Protein AF-X1FGN5-F1 (afdb_monomer)

Secondary structure (DSSP, 8-state):
-HHHHHHHHHHHHHHHHHHHHHHHHHHHHTT-HHHHHHHHHHHHHHHHHHHHTT-HHHHHHHHHHHHHHTSHHHHGGG-

Sequence (79 aa):
MLLPILGLFIAIPYGIAGLIGLFIAFGLFTLQHFAWKWSFILNIIGFVLFLIGGNWYGVILSAIIVVYLNLPYIKKRFE

Foldseek 3Di:
DVVVVVVVVVVVVVVVVVVVVVVLVVCVVVLALVSLVVLLVVLVVQLVVCVVVVNVVSNVVSVVSNVVSPDPVNVVSND

Solvent-accessible surface area (backbone atoms only — not comparable to full-atom values): 4163 Å² total; per-residue (Å²): 122,64,68,65,55,56,50,47,68,58,46,49,60,55,50,51,53,50,52,52,51,50,52,34,51,52,26,51,75,69,40,33,45,66,21,53,54,50,53,44,52,51,25,55,53,44,24,56,53,20,58,75,67,68,35,62,68,50,26,53,52,21,49,52,50,44,55,53,54,66,34,71,80,52,42,60,60,29,106

pLDDT: mean 93.07, std 5.99, range [62.88, 98.0]

Radius of gyration: 15.69 Å; Cα contacts (8 Å, |Δi|>4): 50; chains: 1; bounding box: 45×23×35 Å

Organism: NCBI:txid412755

Mean predicted aligned error: 4.61 Å

Structure (mmCIF, N/CA/C/O backbone):
data_AF-X1FGN5-F1
#
_entry.id   AF-X1FGN5-F1
#
loop_
_atom_site.group_PDB
_atom_site.id
_atom_site.type_symbol
_atom_site.label_atom_id
_atom_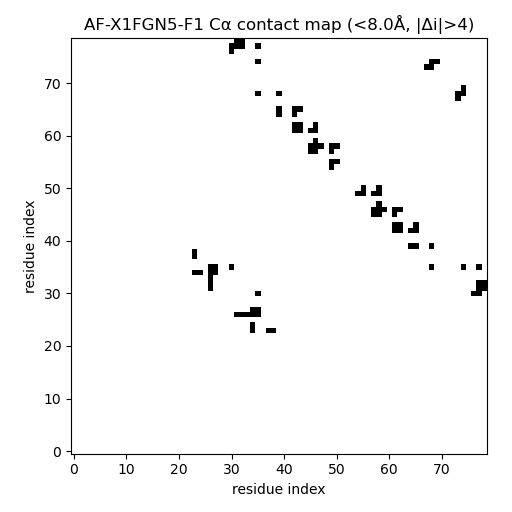site.label_alt_id
_atom_site.label_comp_id
_atom_site.label_asym_id
_atom_site.label_entity_id
_atom_site.label_seq_id
_atom_site.pdbx_PDB_ins_code
_atom_site.Cartn_x
_atom_site.Cartn_y
_atom_site.Cartn_z
_atom_site.occupancy
_atom_site.B_iso_or_equiv
_atom_site.auth_seq_id
_atom_site.auth_comp_id
_atom_site.auth_asym_id
_atom_site.auth_atom_id
_atom_site.pdbx_PDB_model_num
ATOM 1 N N . MET A 1 1 ? 30.201 9.409 -19.216 1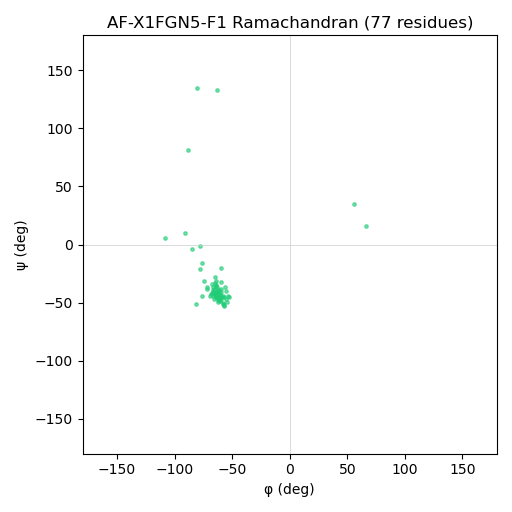.00 62.88 1 MET A N 1
ATOM 2 C CA . MET A 1 1 ? 29.573 10.149 -18.095 1.00 62.88 1 MET A CA 1
ATOM 3 C C . MET A 1 1 ? 28.040 10.246 -18.171 1.00 62.88 1 MET A C 1
ATOM 5 O O . MET A 1 1 ? 27.442 10.547 -17.152 1.00 62.88 1 MET A O 1
ATOM 9 N N . LEU A 1 2 ? 27.382 9.937 -19.303 1.00 71.81 2 LEU A N 1
ATOM 10 C CA . LEU A 1 2 ? 25.906 9.933 -19.412 1.00 71.81 2 LEU A CA 1
ATOM 11 C C . LEU A 1 2 ? 25.208 8.773 -18.671 1.00 71.81 2 LEU A C 1
ATOM 13 O O . LEU A 1 2 ? 24.170 8.981 -18.055 1.00 71.81 2 LEU A O 1
ATOM 17 N N . LEU A 1 3 ? 25.791 7.567 -18.692 1.00 77.25 3 LEU A N 1
ATOM 18 C CA . LEU A 1 3 ? 25.242 6.366 -18.036 1.00 77.25 3 LEU A CA 1
ATOM 19 C C . LEU A 1 3 ? 24.968 6.543 -16.522 1.00 77.25 3 LEU A C 1
ATOM 21 O O . LEU A 1 3 ? 23.864 6.217 -16.093 1.00 77.25 3 LEU A O 1
ATOM 25 N N . PRO A 1 4 ? 25.891 7.105 -15.711 1.00 81.00 4 PRO A N 1
ATOM 26 C CA . PRO A 1 4 ? 25.635 7.377 -14.293 1.00 81.00 4 PRO A CA 1
ATOM 27 C C . PRO A 1 4 ? 24.485 8.360 -14.045 1.00 81.00 4 PRO A C 1
ATOM 29 O O . PRO A 1 4 ? 23.696 8.169 -13.127 1.00 81.00 4 PRO A O 1
ATOM 32 N N . ILE A 1 5 ? 24.371 9.398 -14.879 1.00 82.94 5 ILE A N 1
ATOM 33 C CA . ILE A 1 5 ? 23.348 10.442 -14.744 1.00 82.94 5 ILE A CA 1
ATOM 34 C C . ILE A 1 5 ? 21.961 9.867 -15.065 1.00 82.94 5 ILE A C 1
ATOM 36 O O . ILE A 1 5 ? 21.018 10.079 -14.307 1.00 82.94 5 ILE A O 1
ATOM 40 N N . LEU A 1 6 ? 21.846 9.075 -16.137 1.00 83.00 6 LEU A N 1
ATOM 41 C CA . LEU A 1 6 ? 20.609 8.365 -16.486 1.00 83.00 6 LEU A CA 1
ATOM 42 C C . LEU A 1 6 ? 20.200 7.357 -15.403 1.00 83.00 6 LEU A C 1
ATOM 44 O O . LEU A 1 6 ? 19.022 7.276 -15.059 1.00 83.00 6 LEU A O 1
ATOM 48 N N . GLY A 1 7 ? 21.165 6.643 -14.815 1.00 84.94 7 GLY A N 1
ATOM 49 C CA . GLY A 1 7 ? 20.912 5.756 -13.677 1.00 84.94 7 GLY A CA 1
ATOM 50 C C . GLY A 1 7 ? 20.334 6.497 -12.467 1.00 84.94 7 GLY A C 1
ATOM 51 O O . GLY A 1 7 ? 19.414 5.999 -11.822 1.00 84.94 7 GLY A O 1
ATOM 52 N N . LEU A 1 8 ? 20.806 7.717 -12.205 1.00 85.62 8 LEU A N 1
ATOM 53 C CA . LEU A 1 8 ? 20.321 8.571 -11.118 1.00 85.62 8 LEU A CA 1
ATOM 54 C C . LEU A 1 8 ? 18.858 8.993 -11.328 1.00 85.62 8 LEU A C 1
ATOM 56 O O . LEU A 1 8 ? 18.051 8.893 -10.405 1.00 85.62 8 LEU A O 1
ATOM 60 N N . PHE A 1 9 ? 18.491 9.380 -12.553 1.00 88.06 9 PHE A N 1
ATOM 61 C CA . PHE A 1 9 ? 17.110 9.744 -12.894 1.00 88.06 9 PHE A CA 1
ATOM 62 C C . PHE A 1 9 ? 16.124 8.584 -12.762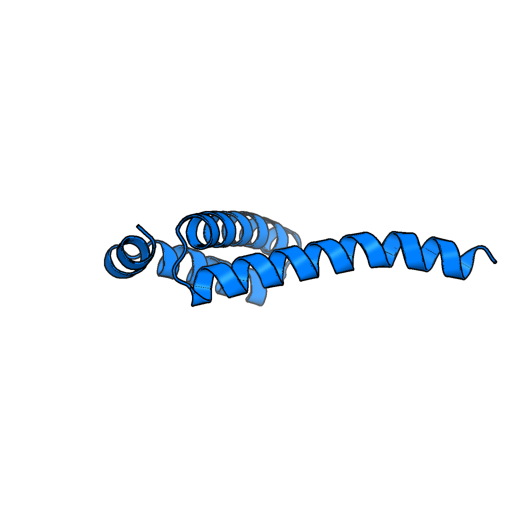 1.00 88.06 9 PHE A C 1
ATOM 64 O O . PHE A 1 9 ? 14.966 8.811 -12.427 1.00 88.06 9 PHE A O 1
ATOM 71 N N . ILE A 1 10 ? 16.576 7.352 -12.998 1.00 89.44 10 ILE A N 1
ATOM 72 C CA . ILE A 1 10 ? 15.763 6.151 -12.796 1.00 89.44 10 ILE A CA 1
ATOM 73 C C . ILE A 1 10 ? 15.669 5.828 -11.299 1.00 89.44 10 ILE A C 1
ATOM 75 O O . ILE A 1 10 ? 14.583 5.554 -10.800 1.00 89.44 10 ILE A O 1
ATOM 79 N N . ALA A 1 11 ? 16.782 5.896 -10.566 1.00 89.44 11 ALA A N 1
ATOM 80 C CA . ALA A 1 11 ? 16.844 5.519 -9.155 1.00 89.44 11 ALA A CA 1
ATOM 81 C C . ALA A 1 11 ? 16.037 6.447 -8.231 1.00 89.44 11 ALA A C 1
ATOM 83 O O . ALA A 1 11 ? 15.427 5.960 -7.280 1.00 89.44 11 ALA A O 1
A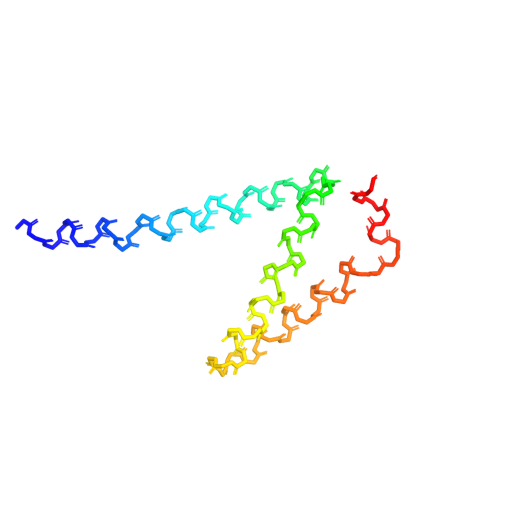TOM 84 N N . ILE A 1 12 ? 16.006 7.758 -8.500 1.00 91.94 12 ILE A N 1
ATOM 85 C CA . ILE A 1 12 ? 15.304 8.736 -7.651 1.00 91.94 12 ILE A CA 1
ATOM 86 C C . ILE A 1 12 ? 13.807 8.393 -7.491 1.00 91.94 12 ILE A C 1
ATOM 88 O O . ILE A 1 12 ? 13.368 8.260 -6.348 1.00 91.94 12 ILE A O 1
ATOM 92 N N . PRO A 1 13 ? 13.016 8.184 -8.566 1.00 91.38 13 PRO A N 1
ATOM 93 C CA . PRO A 1 13 ? 11.619 7.762 -8.459 1.00 91.38 13 PRO A CA 1
ATOM 94 C C . PRO A 1 13 ? 11.412 6.498 -7.622 1.00 91.38 13 PRO A C 1
ATOM 96 O O . PRO A 1 13 ? 10.527 6.473 -6.767 1.00 91.38 13 PRO A O 1
ATOM 99 N N . TYR A 1 14 ? 12.241 5.466 -7.820 1.00 89.69 14 TYR A N 1
ATOM 100 C CA . TYR A 1 14 ? 12.143 4.231 -7.035 1.00 89.69 14 TYR A CA 1
ATOM 101 C C . TYR A 1 14 ? 12.494 4.459 -5.562 1.00 89.69 14 TYR A C 1
ATOM 103 O O . TYR A 1 14 ? 11.820 3.924 -4.684 1.00 89.69 14 TYR A O 1
ATOM 111 N N . GLY A 1 15 ? 13.499 5.292 -5.279 1.00 93.31 15 GLY A N 1
ATOM 112 C CA . GLY A 1 15 ? 13.859 5.684 -3.917 1.00 93.31 15 GLY A CA 1
ATOM 113 C C . GLY A 1 15 ? 12.730 6.439 -3.216 1.00 93.31 15 GLY A C 1
ATOM 114 O O . GLY A 1 15 ? 12.381 6.111 -2.084 1.00 93.31 15 GLY A O 1
ATOM 115 N N . ILE A 1 16 ? 12.099 7.393 -3.906 1.00 93.94 16 ILE A N 1
ATOM 116 C CA . ILE A 1 16 ? 10.937 8.132 -3.392 1.00 93.94 16 ILE A CA 1
ATOM 117 C C . ILE A 1 16 ? 9.774 7.172 -3.120 1.00 93.94 16 ILE A C 1
ATOM 119 O O . ILE A 1 16 ? 9.196 7.212 -2.035 1.00 93.94 16 ILE A O 1
ATOM 123 N N . ALA A 1 17 ? 9.459 6.273 -4.058 1.00 89.75 17 ALA A N 1
ATOM 124 C CA . ALA A 1 17 ? 8.409 5.273 -3.872 1.00 89.75 17 ALA A CA 1
ATOM 125 C C . ALA A 1 17 ? 8.692 4.360 -2.664 1.00 89.75 17 ALA A C 1
ATOM 127 O O . ALA A 1 17 ? 7.788 4.090 -1.872 1.00 89.75 17 ALA A O 1
ATOM 128 N N . GLY A 1 18 ? 9.949 3.944 -2.477 1.00 91.88 18 GLY A N 1
ATOM 129 C CA . GLY A 1 18 ? 10.384 3.161 -1.320 1.00 91.88 18 GLY A CA 1
ATOM 130 C C . GLY A 1 18 ? 10.227 3.910 0.006 1.00 91.88 18 GLY A C 1
ATOM 131 O O . GLY A 1 18 ? 9.687 3.352 0.960 1.00 91.88 18 GLY A O 1
ATOM 132 N N . LEU A 1 19 ? 10.626 5.184 0.063 1.00 95.19 19 LEU A N 1
ATOM 133 C CA . LEU A 1 19 ? 10.461 6.026 1.254 1.00 95.19 19 LEU A CA 1
ATOM 134 C C . LEU A 1 19 ? 8.986 6.260 1.595 1.00 95.19 19 LEU A C 1
ATOM 136 O O . LEU A 1 19 ? 8.613 6.178 2.764 1.00 95.19 19 LEU A O 1
ATOM 140 N N . ILE A 1 20 ? 8.137 6.494 0.589 1.00 93.94 20 ILE A N 1
ATOM 141 C CA . ILE A 1 20 ? 6.683 6.604 0.776 1.00 93.94 20 ILE A CA 1
ATOM 142 C C . ILE A 1 20 ? 6.121 5.287 1.320 1.00 93.94 20 ILE A C 1
ATOM 144 O O . ILE A 1 20 ? 5.356 5.298 2.284 1.00 93.94 20 ILE A O 1
ATOM 148 N N . GLY A 1 21 ? 6.530 4.151 0.748 1.00 92.31 21 GLY A N 1
ATOM 149 C CA . GLY A 1 21 ? 6.134 2.830 1.233 1.00 92.31 21 GLY A CA 1
ATOM 150 C C . GLY A 1 21 ? 6.524 2.610 2.696 1.00 92.31 21 GLY A C 1
ATOM 151 O O . GLY A 1 21 ? 5.698 2.169 3.493 1.00 92.31 21 GLY A O 1
ATOM 152 N N . LEU A 1 22 ? 7.746 2.992 3.073 1.00 94.81 22 LEU A N 1
ATOM 153 C CA . LEU A 1 22 ? 8.238 2.887 4.446 1.00 94.81 22 LEU A CA 1
ATOM 154 C C . LEU A 1 22 ? 7.480 3.813 5.407 1.00 94.81 22 LEU A C 1
ATOM 156 O O . LEU A 1 22 ? 7.114 3.388 6.501 1.00 94.81 22 LEU A O 1
ATOM 160 N N . PHE A 1 23 ? 7.186 5.046 4.992 1.00 95.25 23 PHE A N 1
ATOM 161 C CA . PHE A 1 23 ? 6.389 5.993 5.773 1.00 95.25 23 PHE A CA 1
ATOM 162 C C . PHE A 1 23 ? 4.976 5.461 6.050 1.00 95.25 23 PHE A C 1
ATOM 164 O O . PHE A 1 23 ? 4.493 5.521 7.182 1.00 95.25 23 PHE A O 1
ATOM 171 N N . ILE A 1 24 ? 4.331 4.872 5.041 1.00 94.88 24 ILE A N 1
ATOM 172 C CA . ILE A 1 24 ? 3.008 4.256 5.195 1.00 94.88 24 ILE A CA 1
ATOM 173 C C . ILE A 1 24 ? 3.094 3.009 6.076 1.00 94.88 24 ILE A C 1
ATOM 175 O O . ILE A 1 24 ? 2.255 2.839 6.956 1.00 94.88 24 ILE A O 1
ATOM 179 N N . ALA A 1 25 ? 4.110 2.160 5.898 1.00 93.94 25 ALA A N 1
ATOM 180 C CA . ALA A 1 25 ? 4.308 0.977 6.734 1.00 93.94 25 ALA A CA 1
ATOM 181 C C . ALA A 1 25 ? 4.502 1.344 8.215 1.00 93.94 25 ALA A C 1
ATOM 183 O O . ALA A 1 25 ? 3.876 0.742 9.089 1.00 93.94 25 ALA A O 1
ATOM 184 N N . PHE A 1 26 ? 5.302 2.374 8.503 1.00 95.62 26 PHE A N 1
ATOM 185 C CA . PHE A 1 26 ? 5.478 2.899 9.857 1.00 95.62 26 PHE A CA 1
ATOM 186 C C . PHE A 1 26 ? 4.173 3.465 10.431 1.00 95.62 26 PHE A C 1
ATOM 188 O O . PHE A 1 26 ? 3.824 3.202 11.584 1.00 95.62 26 PHE A O 1
ATOM 195 N N . GLY A 1 27 ? 3.411 4.196 9.619 1.00 94.31 27 GLY A N 1
ATOM 196 C CA . GLY A 1 27 ? 2.097 4.688 10.013 1.00 94.31 27 GLY A CA 1
ATOM 197 C C . GLY A 1 27 ? 1.089 3.559 10.282 1.00 94.31 27 GLY A C 1
ATOM 198 O O . GLY A 1 27 ? 0.301 3.654 11.218 1.00 94.31 27 GLY A O 1
ATOM 199 N N . LEU A 1 28 ? 1.138 2.453 9.529 1.00 94.19 28 LEU A N 1
ATOM 200 C CA . LEU A 1 28 ? 0.311 1.269 9.790 1.00 94.19 28 LEU A CA 1
ATOM 201 C C . LEU A 1 28 ? 0.705 0.586 11.105 1.00 94.19 28 LEU A C 1
ATOM 203 O O . LEU A 1 28 ? -0.171 0.194 11.873 1.00 94.19 28 LEU A O 1
ATOM 207 N N . PHE A 1 29 ? 2.007 0.481 11.383 1.00 95.06 29 PHE A N 1
ATOM 208 C CA . PHE A 1 29 ? 2.528 -0.067 12.638 1.00 95.06 29 PHE A CA 1
ATOM 209 C C . PHE A 1 29 ? 2.113 0.771 13.856 1.00 95.06 29 PHE A C 1
ATOM 211 O O . PHE A 1 29 ? 1.794 0.225 14.909 1.00 95.06 29 PHE A O 1
ATOM 218 N N . THR A 1 30 ? 2.067 2.094 13.699 1.00 95.56 30 THR A N 1
ATOM 219 C CA . THR A 1 30 ? 1.659 3.042 14.747 1.00 95.56 30 THR A CA 1
ATOM 220 C C . THR A 1 30 ? 0.159 3.357 14.743 1.00 95.56 30 THR A C 1
ATOM 222 O O . THR A 1 30 ? -0.272 4.254 15.463 1.00 95.56 30 THR A O 1
ATOM 225 N N . LEU A 1 31 ? -0.640 2.614 13.964 1.00 94.69 31 LEU A N 1
ATOM 226 C CA . LEU A 1 31 ? -2.099 2.749 13.879 1.00 94.69 31 LEU A CA 1
ATOM 227 C C . LEU A 1 31 ? -2.587 4.162 13.506 1.00 94.69 31 LEU A C 1
ATOM 229 O O . LEU A 1 31 ? -3.641 4.617 13.939 1.00 94.69 31 LEU A O 1
ATOM 233 N N . GLN A 1 32 ? -1.842 4.865 12.657 1.00 94.81 32 GLN A N 1
ATOM 234 C CA . GLN A 1 32 ? -2.178 6.224 12.242 1.00 94.81 32 GLN A CA 1
ATOM 235 C C . GLN A 1 32 ? -3.239 6.249 11.132 1.00 94.81 32 GLN A C 1
ATOM 237 O O . GLN A 1 32 ? -3.119 5.575 10.105 1.00 94.81 32 GLN A O 1
ATOM 242 N N . HIS A 1 33 ? -4.239 7.121 11.285 1.00 93.12 33 HIS A N 1
ATOM 243 C CA . HIS A 1 33 ? -5.352 7.269 10.341 1.00 93.12 33 HIS A CA 1
ATOM 244 C C . HIS A 1 33 ? -4.921 7.559 8.896 1.00 93.12 33 HIS A C 1
ATOM 246 O O . HIS A 1 33 ? -5.489 7.016 7.943 1.00 93.12 33 HIS A O 1
ATOM 252 N N . PHE A 1 34 ? -3.902 8.406 8.697 1.00 94.00 34 PHE A N 1
ATOM 253 C CA . PHE A 1 34 ? -3.437 8.712 7.340 1.00 94.00 34 PHE A CA 1
ATOM 254 C C . PHE A 1 34 ? -2.878 7.466 6.649 1.00 94.00 34 PHE A C 1
ATOM 256 O O . PHE A 1 34 ? -3.058 7.311 5.445 1.00 94.00 34 PHE A O 1
ATOM 263 N N . ALA A 1 35 ? -2.224 6.571 7.389 1.00 94.81 35 ALA A N 1
ATOM 264 C CA . ALA A 1 35 ? -1.577 5.398 6.824 1.00 94.81 35 ALA A CA 1
ATOM 265 C C . ALA A 1 35 ? -2.603 4.369 6.357 1.00 94.81 35 ALA A C 1
ATOM 267 O O . ALA A 1 35 ? -2.438 3.785 5.287 1.00 94.81 35 ALA A O 1
ATOM 268 N N . TRP A 1 36 ? -3.707 4.224 7.096 1.00 96.06 36 TRP A N 1
ATOM 269 C CA . TRP A 1 36 ? -4.867 3.462 6.640 1.00 96.06 36 TRP A CA 1
ATOM 270 C C . TRP A 1 36 ? -5.415 4.024 5.322 1.00 96.06 36 TRP A C 1
ATOM 272 O O . TRP A 1 36 ? -5.536 3.281 4.346 1.00 96.06 36 TRP A O 1
ATOM 282 N N . LYS A 1 37 ? -5.659 5.344 5.254 1.00 95.25 37 LYS A N 1
ATOM 283 C CA . LYS A 1 37 ? -6.156 6.007 4.034 1.00 95.25 37 LYS A CA 1
ATOM 284 C C . LYS A 1 37 ? -5.227 5.788 2.842 1.00 95.25 37 LYS A C 1
ATOM 286 O O . LYS A 1 37 ? -5.683 5.385 1.774 1.00 95.25 37 LYS A O 1
ATOM 291 N N . TRP A 1 38 ? -3.933 6.039 3.020 1.00 95.25 38 TRP A N 1
ATOM 292 C CA . TRP A 1 38 ? -2.951 5.903 1.947 1.00 95.25 38 TRP A CA 1
ATOM 293 C C . TRP A 1 38 ? -2.755 4.449 1.519 1.00 95.25 38 TRP A C 1
ATOM 295 O O . TRP A 1 38 ? -2.721 4.183 0.321 1.00 95.25 38 TRP A O 1
ATOM 305 N N . SER A 1 39 ? -2.701 3.500 2.456 1.00 95.62 39 SER A N 1
ATOM 306 C CA . SER A 1 39 ? -2.620 2.070 2.135 1.00 95.62 39 SER A CA 1
ATOM 307 C C . SER A 1 39 ? -3.843 1.598 1.343 1.00 95.62 39 SER A C 1
ATOM 309 O O . SER A 1 39 ? -3.701 0.888 0.346 1.00 95.62 39 SER A O 1
ATOM 311 N N . PHE A 1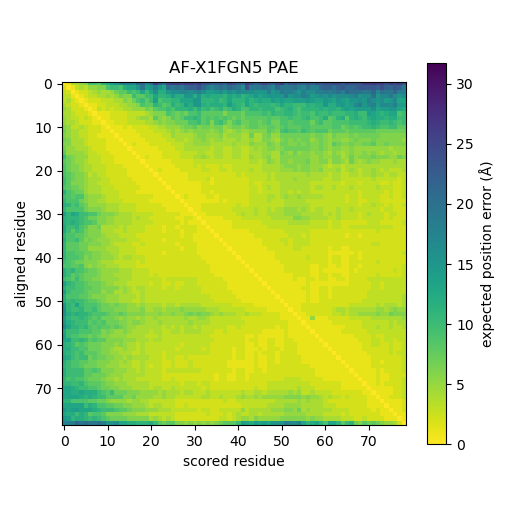 40 ? -5.040 2.054 1.719 1.00 96.25 40 PHE A N 1
ATOM 312 C CA . PHE A 1 40 ? -6.274 1.747 0.999 1.00 96.25 40 PHE A CA 1
ATOM 313 C C . PHE A 1 40 ? -6.244 2.286 -0.441 1.00 96.25 40 PHE A C 1
ATOM 315 O O . PHE A 1 40 ? -6.475 1.534 -1.388 1.00 96.25 40 PHE A O 1
ATOM 322 N N . ILE A 1 41 ? -5.884 3.562 -0.621 1.00 96.06 41 ILE A N 1
ATOM 323 C CA . ILE A 1 41 ? -5.777 4.202 -1.944 1.00 96.06 41 ILE A CA 1
ATOM 324 C C . ILE A 1 41 ? -4.726 3.501 -2.813 1.00 96.06 41 ILE A C 1
ATOM 326 O O . ILE A 1 41 ? -5.008 3.164 -3.963 1.00 96.06 41 ILE A O 1
ATOM 330 N N . LEU A 1 42 ? -3.531 3.244 -2.274 1.00 95.50 42 LEU A N 1
ATOM 331 C CA . LEU A 1 42 ? -2.452 2.605 -3.028 1.00 95.50 42 LEU A CA 1
ATOM 332 C C . LEU A 1 42 ? -2.791 1.174 -3.434 1.00 95.50 42 LEU A C 1
ATOM 334 O O . LEU A 1 42 ? -2.391 0.760 -4.516 1.00 95.50 42 LEU A O 1
ATOM 338 N N . ASN A 1 43 ? -3.556 0.432 -2.631 1.00 96.75 43 ASN A N 1
ATOM 339 C CA . ASN A 1 43 ? -4.004 -0.901 -3.027 1.00 96.75 43 ASN A CA 1
ATOM 340 C C . ASN A 1 43 ? -5.124 -0.864 -4.071 1.00 96.75 43 ASN A C 1
ATOM 342 O O . ASN A 1 43 ? -5.148 -1.734 -4.932 1.00 96.75 43 ASN A O 1
ATOM 346 N N . ILE A 1 44 ? -5.999 0.147 -4.079 1.00 97.38 44 ILE A N 1
ATOM 347 C CA . ILE A 1 44 ? -6.960 0.329 -5.183 1.00 97.38 44 ILE A CA 1
ATOM 348 C C . ILE A 1 44 ? -6.228 0.659 -6.487 1.00 97.38 44 ILE A C 1
ATOM 350 O O . ILE A 1 44 ? -6.494 0.044 -7.519 1.00 97.38 44 ILE A O 1
ATOM 354 N N . ILE A 1 45 ? -5.279 1.598 -6.447 1.00 96.38 45 ILE A N 1
ATOM 355 C CA . ILE A 1 45 ? -4.464 1.951 -7.618 1.00 96.38 45 ILE A CA 1
ATOM 356 C C . ILE A 1 45 ? -3.652 0.731 -8.072 1.00 96.38 45 ILE A C 1
ATOM 358 O O . ILE A 1 45 ? -3.664 0.381 -9.251 1.00 96.38 45 ILE A O 1
ATOM 362 N N . GLY A 1 46 ? -2.997 0.051 -7.128 1.00 95.38 46 GLY A N 1
ATOM 363 C CA . GLY A 1 46 ? -2.224 -1.164 -7.363 1.00 95.38 46 GLY A CA 1
ATOM 364 C C . GLY A 1 46 ? -3.062 -2.262 -8.006 1.00 95.38 46 GLY A C 1
ATOM 365 O O . GLY A 1 46 ? -2.638 -2.824 -9.008 1.00 95.38 46 GLY A O 1
ATOM 366 N N . PHE A 1 47 ? -4.281 -2.500 -7.520 1.00 97.25 47 PHE A N 1
ATOM 367 C CA . PHE A 1 47 ? -5.211 -3.463 -8.108 1.00 97.25 47 PHE A CA 1
ATOM 368 C C . PHE A 1 47 ? -5.444 -3.195 -9.601 1.00 97.25 47 PHE A C 1
ATOM 370 O O . PHE A 1 47 ? -5.297 -4.106 -10.414 1.00 97.25 47 PHE A O 1
ATOM 377 N N . VAL A 1 48 ? -5.747 -1.946 -9.979 1.00 97.38 48 VAL A N 1
ATOM 378 C CA . VAL A 1 48 ? -5.974 -1.567 -11.386 1.00 97.38 48 VAL A CA 1
ATOM 379 C C . VAL A 1 48 ? -4.703 -1.749 -12.219 1.00 97.38 48 VAL A C 1
ATOM 381 O O . VAL A 1 48 ? -4.758 -2.326 -13.305 1.00 97.38 48 VAL A O 1
ATOM 384 N N . LEU A 1 49 ? -3.550 -1.313 -11.707 1.00 96.56 49 LEU A N 1
ATOM 385 C CA . LEU A 1 49 ? -2.268 -1.450 -12.404 1.00 96.56 49 LEU A CA 1
ATOM 386 C C . LEU A 1 49 ? -1.866 -2.919 -12.597 1.00 96.56 49 LEU A C 1
ATOM 388 O O . LEU A 1 49 ? -1.435 -3.297 -13.685 1.00 96.56 49 LEU A O 1
ATOM 392 N N . PHE A 1 50 ? -2.035 -3.761 -11.575 1.00 97.44 50 PHE A N 1
ATOM 393 C CA . PHE A 1 50 ? -1.743 -5.191 -11.661 1.00 97.44 50 PHE A CA 1
ATOM 394 C C . PHE A 1 50 ? -2.696 -5.916 -12.606 1.00 97.44 50 PHE A C 1
ATOM 396 O O . PHE A 1 50 ? -2.263 -6.837 -13.299 1.00 97.44 50 PHE A O 1
ATOM 403 N N . LEU A 1 51 ? -3.957 -5.482 -12.677 1.00 97.06 51 LEU A N 1
ATOM 404 C CA . LEU A 1 51 ? -4.942 -6.042 -13.595 1.00 97.06 51 LEU A CA 1
ATOM 405 C C . LEU A 1 51 ? -4.579 -5.733 -15.054 1.00 97.06 51 LEU A C 1
ATOM 407 O O . LEU A 1 51 ? -4.586 -6.638 -15.883 1.00 97.06 51 LEU A O 1
ATOM 411 N N . ILE A 1 52 ? -4.169 -4.495 -15.352 1.00 97.62 52 ILE A N 1
ATOM 412 C CA . ILE A 1 52 ? -3.664 -4.107 -16.682 1.00 97.62 52 ILE A CA 1
ATOM 413 C C . ILE A 1 52 ? -2.348 -4.831 -17.006 1.00 9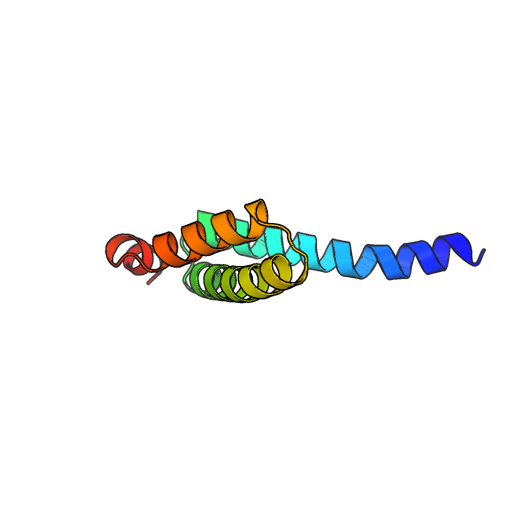7.62 52 ILE A C 1
ATOM 415 O O . ILE A 1 52 ? -2.129 -5.247 -18.141 1.00 97.62 52 ILE A O 1
ATOM 419 N N . GLY A 1 53 ? -1.478 -5.007 -16.011 1.00 96.06 53 GLY A N 1
ATOM 420 C CA . GLY A 1 53 ? -0.188 -5.681 -16.162 1.00 96.06 53 GLY A CA 1
ATOM 421 C C . GLY A 1 53 ? -0.248 -7.213 -16.199 1.00 96.06 53 GLY A C 1
ATOM 422 O O . GLY A 1 53 ? 0.802 -7.841 -16.302 1.00 96.06 53 GLY A O 1
ATOM 423 N N . GLY A 1 54 ? -1.429 -7.832 -16.068 1.00 96.56 54 GLY A N 1
ATOM 424 C CA . GLY A 1 54 ? -1.582 -9.294 -16.026 1.00 96.56 54 GLY A CA 1
ATOM 425 C C . GLY A 1 54 ? -0.968 -9.972 -14.790 1.00 96.56 54 GLY A C 1
ATOM 426 O O . GLY A 1 54 ? -0.771 -11.188 -14.784 1.00 96.56 54 GLY A O 1
ATOM 427 N N . ASN A 1 55 ? -0.658 -9.215 -13.732 1.00 96.69 55 ASN A N 1
ATOM 428 C CA . ASN A 1 55 ? -0.081 -9.735 -12.492 1.00 96.69 55 ASN A CA 1
ATOM 429 C C . ASN A 1 55 ? -1.185 -10.172 -11.519 1.00 96.69 55 ASN A C 1
ATOM 431 O O . ASN A 1 55 ? -1.528 -9.460 -10.572 1.00 96.69 55 ASN A O 1
ATOM 435 N N . TRP A 1 56 ? -1.722 -11.372 -11.732 1.00 95.38 56 TRP A N 1
ATOM 436 C CA . TRP A 1 56 ? -2.818 -11.913 -10.924 1.00 95.38 56 TRP A CA 1
ATOM 437 C C . TRP A 1 56 ? -2.492 -12.047 -9.432 1.00 95.38 56 TRP A C 1
ATOM 439 O O . TRP A 1 56 ? -3.373 -11.834 -8.600 1.00 95.38 56 TRP A O 1
ATOM 449 N N . TYR A 1 57 ? -1.234 -12.322 -9.071 1.00 97.38 57 TYR A N 1
ATOM 450 C CA . TYR A 1 57 ? -0.812 -12.346 -7.667 1.00 97.38 57 TYR A CA 1
ATOM 451 C C . TYR A 1 57 ? -0.962 -10.969 -7.015 1.00 97.38 57 TYR A C 1
ATOM 453 O O . TYR A 1 57 ? -1.504 -10.863 -5.916 1.00 97.38 57 TYR A O 1
ATOM 461 N N . GLY A 1 58 ? -0.538 -9.912 -7.713 1.00 95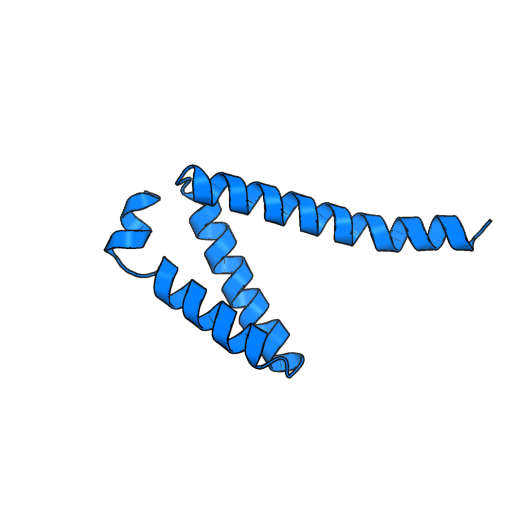.88 58 GLY A N 1
ATOM 462 C CA . GLY A 1 58 ? -0.703 -8.533 -7.256 1.00 95.88 58 GLY A CA 1
ATOM 463 C C . GLY A 1 58 ? -2.173 -8.133 -7.130 1.00 95.88 58 GLY A C 1
ATOM 464 O O . GLY A 1 58 ? -2.566 -7.562 -6.116 1.00 95.88 58 GLY A O 1
ATOM 465 N N . VAL A 1 59 ? -3.004 -8.502 -8.111 1.00 97.56 59 VAL A N 1
ATOM 466 C CA . VAL A 1 59 ? -4.458 -8.256 -8.089 1.00 97.56 59 VAL A CA 1
ATOM 467 C C . VAL A 1 59 ? -5.100 -8.873 -6.846 1.00 97.56 59 VAL A C 1
ATOM 469 O O . VAL A 1 59 ? -5.796 -8.182 -6.100 1.00 97.56 59 VAL A O 1
ATOM 472 N N . ILE A 1 60 ? -4.845 -10.160 -6.595 1.00 97.94 60 ILE A N 1
ATOM 473 C CA . ILE A 1 60 ? -5.417 -10.879 -5.450 1.00 97.94 60 ILE A CA 1
ATOM 474 C C . ILE A 1 60 ? -4.932 -10.259 -4.138 1.00 97.94 60 ILE A C 1
ATOM 476 O O . ILE A 1 60 ? -5.742 -10.002 -3.246 1.00 97.94 60 ILE A O 1
ATOM 480 N N . LEU A 1 61 ? -3.633 -9.970 -4.023 1.00 97.31 61 LEU A N 1
ATOM 481 C CA . LEU A 1 61 ? -3.065 -9.384 -2.812 1.00 97.31 61 LEU A CA 1
ATOM 482 C C . LEU A 1 61 ? -3.670 -8.005 -2.513 1.00 97.31 61 LEU A C 1
ATOM 484 O O . LEU A 1 61 ? -4.104 -7.758 -1.387 1.00 97.31 61 LEU A O 1
ATOM 488 N N . SER A 1 62 ? -3.767 -7.130 -3.516 1.00 97.00 62 SER A N 1
ATOM 489 C CA . SER A 1 62 ? -4.385 -5.813 -3.354 1.00 97.00 62 SER A CA 1
ATOM 490 C C . SER A 1 62 ? -5.867 -5.904 -2.991 1.00 97.00 62 SER A C 1
ATOM 492 O O . SER A 1 62 ? -6.322 -5.160 -2.122 1.00 97.00 62 SER A O 1
ATOM 494 N N . ALA A 1 63 ? -6.614 -6.845 -3.578 1.00 97.25 63 ALA A N 1
ATOM 495 C CA . ALA A 1 63 ? -8.011 -7.077 -3.217 1.00 97.25 63 ALA A CA 1
ATOM 496 C C . ALA A 1 63 ? -8.162 -7.512 -1.751 1.00 97.25 63 ALA A C 1
ATOM 498 O O . ALA A 1 63 ? -8.987 -6.954 -1.025 1.00 97.25 63 ALA A O 1
ATOM 499 N N . ILE A 1 64 ? -7.332 -8.457 -1.292 1.00 98.00 64 ILE A N 1
ATOM 500 C CA . ILE A 1 64 ? -7.327 -8.919 0.104 1.00 98.00 64 ILE A CA 1
ATOM 501 C C . ILE A 1 64 ? -7.051 -7.748 1.052 1.00 98.00 64 ILE A C 1
ATOM 503 O O . ILE A 1 64 ? -7.765 -7.591 2.042 1.00 98.00 64 ILE A O 1
ATOM 507 N N . ILE A 1 65 ? -6.060 -6.903 0.749 1.00 96.38 6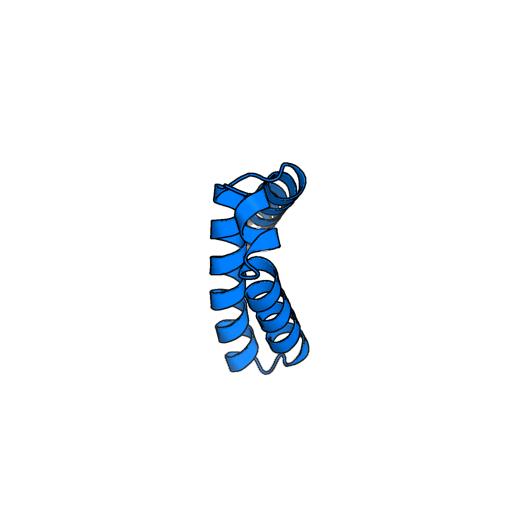5 ILE A N 1
ATOM 508 C CA . ILE A 1 65 ? -5.704 -5.760 1.601 1.00 96.38 65 ILE A CA 1
ATOM 509 C C . ILE A 1 65 ? -6.852 -4.746 1.673 1.00 96.38 65 ILE A C 1
ATOM 511 O O . ILE A 1 65 ? -7.199 -4.305 2.769 1.00 96.38 65 ILE A O 1
ATOM 515 N N . VAL A 1 66 ? -7.478 -4.402 0.543 1.00 97.19 66 VAL A N 1
ATOM 516 C CA . VAL A 1 66 ? -8.630 -3.481 0.505 1.00 97.19 66 VAL A CA 1
ATOM 517 C C . VAL A 1 66 ? -9.786 -4.017 1.348 1.00 97.19 66 VAL A C 1
ATOM 519 O O . VAL A 1 66 ? -10.337 -3.282 2.171 1.00 97.19 66 VAL A O 1
ATOM 522 N N . VAL A 1 67 ? -10.127 -5.299 1.193 1.00 97.62 67 VAL A N 1
ATOM 523 C CA . VAL A 1 67 ? -11.194 -5.940 1.975 1.00 97.62 67 VAL A CA 1
ATOM 524 C C . VAL A 1 67 ? -10.846 -5.941 3.462 1.00 97.62 67 VAL A C 1
ATOM 526 O O . VAL A 1 67 ? -11.670 -5.525 4.275 1.00 97.62 67 VAL A O 1
ATOM 529 N N . TYR A 1 68 ? -9.624 -6.340 3.820 1.00 96.31 68 TYR A N 1
ATOM 53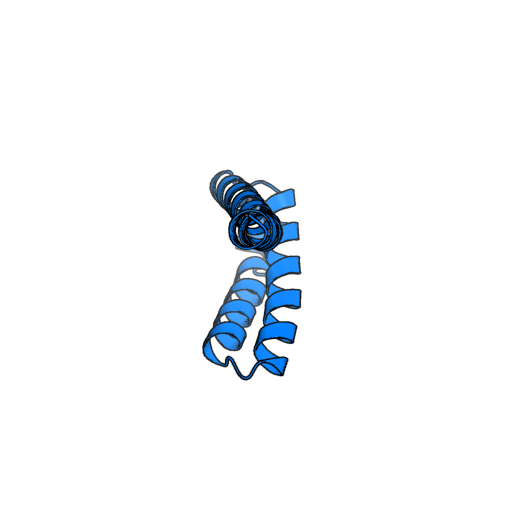0 C CA . TYR A 1 68 ? -9.154 -6.395 5.204 1.00 96.31 68 TYR A CA 1
ATOM 531 C C . TYR A 1 68 ? -9.186 -5.025 5.891 1.00 96.31 68 TYR A C 1
ATOM 533 O O . TYR A 1 68 ? -9.723 -4.895 6.992 1.00 96.31 68 TYR A O 1
ATOM 541 N N . LEU A 1 69 ? -8.657 -3.988 5.236 1.00 95.25 69 LEU A N 1
ATOM 542 C CA . LEU A 1 69 ? -8.633 -2.630 5.782 1.00 95.25 69 LEU A CA 1
ATOM 543 C C . LEU A 1 69 ? -10.041 -2.047 5.952 1.00 95.25 69 LEU A C 1
ATOM 545 O O . LEU A 1 69 ? -10.244 -1.220 6.841 1.00 95.25 69 LEU A O 1
ATOM 549 N N . ASN A 1 70 ? -11.011 -2.476 5.143 1.00 96.00 70 ASN A N 1
ATOM 550 C CA . ASN A 1 70 ? -12.389 -1.996 5.225 1.00 96.00 70 ASN A CA 1
ATOM 551 C C . ASN A 1 70 ? -13.247 -2.739 6.265 1.00 96.00 70 ASN A C 1
ATOM 553 O O . ASN A 1 70 ? -14.404 -2.372 6.481 1.00 96.00 70 ASN A O 1
ATOM 557 N N . LEU A 1 71 ? -12.713 -3.768 6.932 1.00 96.38 71 LEU A N 1
ATOM 558 C CA . LEU A 1 71 ? -13.438 -4.442 8.006 1.00 96.38 71 LEU A CA 1
ATOM 559 C C . LEU A 1 71 ? -13.692 -3.459 9.165 1.00 96.38 71 LEU A C 1
ATOM 561 O O . LEU A 1 71 ? -12.751 -2.797 9.615 1.00 96.38 71 LEU A O 1
ATOM 565 N N . PRO A 1 72 ? -14.925 -3.376 9.712 1.00 93.56 72 PRO A N 1
ATOM 566 C CA . PRO A 1 72 ? -15.287 -2.341 10.685 1.00 93.56 72 PRO A CA 1
ATOM 567 C C . PRO A 1 72 ? -14.386 -2.315 11.922 1.00 93.56 72 PRO A C 1
ATOM 569 O O . PRO A 1 72 ? -14.067 -1.252 12.444 1.00 93.56 72 PRO A O 1
ATOM 572 N N . TYR A 1 73 ? -13.956 -3.485 12.394 1.00 93.75 73 TYR A N 1
ATOM 573 C CA . TYR A 1 73 ? -13.102 -3.613 13.573 1.00 93.75 73 TYR A CA 1
ATOM 574 C C . TYR A 1 73 ? -11.628 -3.286 13.300 1.00 93.75 73 TYR A C 1
ATOM 576 O O . TYR A 1 73 ? -10.902 -3.000 14.248 1.00 93.75 73 TYR A O 1
ATOM 584 N N . ILE A 1 74 ? -11.176 -3.351 12.042 1.00 93.56 74 ILE A N 1
ATOM 585 C CA . ILE A 1 74 ? -9.831 -2.927 11.638 1.00 93.56 74 ILE A CA 1
ATOM 586 C C . ILE A 1 74 ? -9.819 -1.421 11.462 1.00 93.56 74 ILE A C 1
ATOM 588 O O . ILE A 1 74 ? -8.997 -0.754 12.078 1.00 93.56 74 ILE A O 1
ATOM 592 N N . LYS A 1 75 ? -10.768 -0.882 10.691 1.00 92.31 75 LYS A N 1
ATOM 593 C CA . LYS A 1 75 ? -10.875 0.554 10.427 1.00 92.31 75 LYS A CA 1
ATOM 594 C C . LYS A 1 75 ? -10.906 1.380 11.718 1.00 92.31 75 LYS A C 1
ATOM 596 O O . LYS A 1 75 ? -10.137 2.322 11.841 1.00 92.31 75 LYS A O 1
ATOM 601 N N . LYS A 1 76 ? -11.692 0.952 12.713 1.00 93.25 76 LYS A N 1
ATOM 602 C CA . LYS A 1 76 ? -11.776 1.597 14.038 1.00 93.25 76 LYS A CA 1
ATOM 603 C C . LYS A 1 76 ? -10.458 1.648 14.817 1.00 93.25 76 LYS A C 1
ATOM 605 O O . LYS A 1 76 ? -10.350 2.430 15.747 1.00 93.25 76 LYS A O 1
ATOM 610 N N . ARG A 1 77 ? -9.469 0.806 14.494 1.00 92.38 77 ARG A N 1
ATOM 611 C CA . ARG A 1 77 ? -8.145 0.863 15.142 1.00 92.38 77 ARG A CA 1
ATOM 612 C C . ARG A 1 77 ? -7.292 2.018 14.629 1.00 92.38 77 ARG A C 1
ATOM 614 O O . ARG A 1 77 ? -6.286 2.313 15.254 1.00 92.38 77 ARG A O 1
ATOM 621 N N . PHE A 1 78 ? -7.670 2.607 13.497 1.00 90.81 78 PHE A N 1
ATOM 622 C CA . PHE A 1 78 ? -6.973 3.714 12.852 1.00 90.81 78 PHE A CA 1
ATOM 623 C C . PHE A 1 78 ? -7.744 5.039 12.966 1.00 90.81 78 PHE A C 1
ATOM 625 O O . PHE A 1 78 ? -7.343 6.000 12.320 1.00 90.81 78 PHE A O 1
ATOM 632 N N . GLU A 1 79 ? -8.859 5.083 13.705 1.00 81.12 79 GLU A N 1
ATOM 633 C CA . GLU A 1 79 ? -9.669 6.292 13.945 1.00 81.12 79 GLU A CA 1
ATOM 634 C C . GLU A 1 79 ? -9.254 7.004 15.237 1.00 81.12 79 GLU A C 1
ATOM 636 O O . GLU A 1 79 ? -8.953 6.304 16.231 1.00 81.12 79 GLU A O 1
#